Protein AF-A0A526PNE7-F1 (afdb_monomer_lite)

pLDDT: mean 85.72, std 12.92, range [47.5, 97.75]

Foldseek 3Di:
DVVVPDDPVVQQVQQPDDPDDDDAPGHDSVLVVCCVPQPPHWLVNDPDFDWAWAAQPVPRDIDIDGTDRPSLSVCRNPQDPPRHDHGDDPNTD

Secondary structure (DSSP, 8-state):
-TGGG--HHHHHHHTT--TTSSS--TTHHHHHHHHHHHTT-BGGG-SS---EEEE-TTT--EEEE-SSBHHHHHHHHH--TTTS----BTTB-

Radius of gyration: 14.06 Å; chains: 1; bounding box: 33×42×28 Å

Sequence (93 aa):
EFARSLTKRRIFGLLDLNLRGSGLFGGMKLDARLREHLAGIRFEDLSKPFVAVTSEIRTGHEIWLSKGSLITAMRASYALPGVFEPVNYNGRI

Structure (mmCIF, N/CA/C/O backbone):
data_AF-A0A526PNE7-F1
#
_entry.id   AF-A0A526PNE7-F1
#
loop_
_atom_site.group_PDB
_atom_site.id
_atom_site.type_symbol
_atom_site.label_atom_id
_atom_site.label_alt_id
_atom_site.label_comp_id
_atom_site.label_asym_id
_atom_site.label_entity_id
_atom_site.label_seq_id
_atom_site.pdbx_PDB_ins_code
_atom_site.Cartn_x
_atom_site.Cartn_y
_atom_site.Cartn_z
_atom_site.occupancy
_atom_site.B_iso_or_equiv
_atom_site.auth_seq_id
_atom_site.auth_comp_id
_atom_site.auth_asym_id
_atom_site.auth_atom_id
_atom_site.pdbx_PDB_model_num
ATOM 1 N N . GLU A 1 1 ? 14.023 -5.369 -9.703 1.00 74.94 1 GLU A N 1
ATOM 2 C CA . GLU A 1 1 ? 14.576 -4.134 -10.311 1.00 74.94 1 GLU A CA 1
ATOM 3 C C . GLU A 1 1 ? 13.800 -2.844 -10.026 1.00 74.94 1 GLU A C 1
ATOM 5 O O . GLU A 1 1 ? 14.425 -1.920 -9.524 1.00 74.94 1 GLU A O 1
ATOM 10 N N . PHE A 1 2 ? 12.475 -2.748 -10.242 1.00 84.25 2 PHE A N 1
ATOM 11 C CA . PHE A 1 2 ? 11.717 -1.493 -10.018 1.00 84.25 2 PHE A CA 1
ATOM 12 C C . PHE A 1 2 ? 11.999 -0.818 -8.663 1.00 84.25 2 PHE A C 1
ATOM 14 O O . PHE A 1 2 ? 12.544 0.286 -8.645 1.00 84.25 2 PHE A O 1
ATOM 21 N N . ALA A 1 3 ? 11.711 -1.506 -7.550 1.00 85.69 3 ALA A N 1
ATOM 22 C CA . ALA A 1 3 ? 11.870 -0.965 -6.197 1.00 85.69 3 ALA A CA 1
ATOM 23 C C . ALA A 1 3 ? 13.316 -0.542 -5.878 1.00 85.69 3 ALA A C 1
ATOM 25 O O . ALA A 1 3 ? 13.544 0.482 -5.245 1.00 85.69 3 ALA A O 1
ATOM 26 N N . ARG A 1 4 ? 14.302 -1.293 -6.385 1.00 89.38 4 ARG A N 1
ATOM 27 C CA . ARG A 1 4 ? 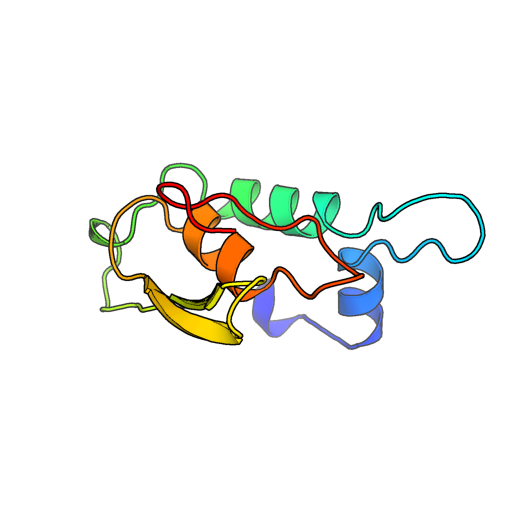15.739 -1.027 -6.187 1.00 89.38 4 ARG A CA 1
ATOM 28 C C . ARG A 1 4 ? 16.235 0.188 -6.974 1.00 89.38 4 ARG A C 1
ATOM 30 O O . ARG A 1 4 ? 17.291 0.723 -6.669 1.00 89.38 4 ARG A O 1
ATOM 37 N N . SER A 1 5 ? 15.484 0.616 -7.987 1.00 88.38 5 SER A N 1
ATOM 38 C CA . SER A 1 5 ? 15.8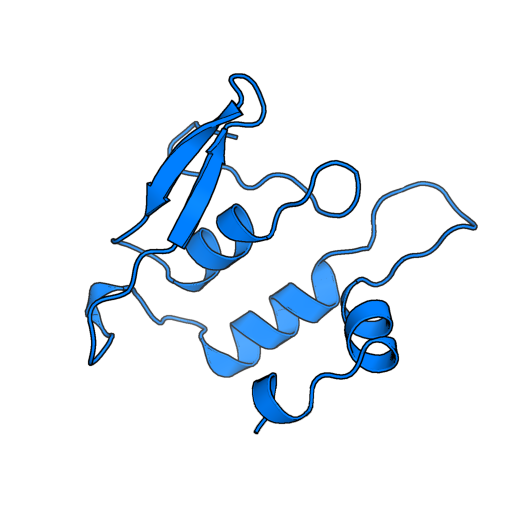40 1.722 -8.881 1.00 88.38 5 SER A CA 1
ATOM 39 C C . SER A 1 5 ? 15.185 3.060 -8.504 1.00 88.38 5 SER A C 1
ATOM 41 O O . SER A 1 5 ? 15.294 4.037 -9.255 1.00 88.38 5 SER A O 1
ATOM 43 N N . LEU A 1 6 ? 14.453 3.101 -7.384 1.00 88.88 6 LEU A N 1
ATOM 44 C CA . LEU A 1 6 ? 13.726 4.281 -6.928 1.00 88.88 6 LEU A CA 1
ATOM 45 C C . LEU A 1 6 ? 14.695 5.336 -6.379 1.00 88.88 6 LEU A C 1
ATOM 47 O O . LEU A 1 6 ? 15.534 5.071 -5.525 1.00 88.88 6 LEU A O 1
ATOM 51 N N . THR A 1 7 ? 14.551 6.564 -6.871 1.00 92.38 7 THR A N 1
ATOM 52 C CA . THR A 1 7 ? 15.238 7.762 -6.369 1.00 92.38 7 THR A CA 1
ATOM 53 C C . THR A 1 7 ? 14.191 8.809 -6.018 1.00 92.38 7 THR A C 1
ATOM 55 O O . THR A 1 7 ? 13.090 8.756 -6.563 1.00 92.38 7 THR A O 1
ATOM 58 N N . LYS A 1 8 ? 14.519 9.809 -5.183 1.00 87.88 8 LYS A N 1
ATOM 59 C CA . LYS A 1 8 ? 13.581 10.906 -4.855 1.00 87.88 8 LYS A CA 1
ATOM 60 C C . LYS A 1 8 ? 12.945 11.503 -6.118 1.00 87.88 8 LYS A C 1
ATOM 62 O O . LYS A 1 8 ? 11.729 11.587 -6.212 1.00 87.88 8 LYS A O 1
ATOM 67 N N . ARG A 1 9 ? 13.762 11.802 -7.140 1.00 87.75 9 ARG A N 1
ATOM 68 C CA . ARG A 1 9 ? 13.300 12.315 -8.443 1.00 87.75 9 ARG A CA 1
ATOM 69 C C . ARG A 1 9 ? 12.313 11.372 -9.142 1.00 87.75 9 ARG A C 1
ATOM 71 O O . ARG A 1 9 ? 11.321 11.834 -9.690 1.00 87.75 9 ARG A O 1
ATOM 78 N N . ARG A 1 10 ? 12.582 10.062 -9.141 1.00 86.94 10 ARG A N 1
ATOM 79 C CA . ARG A 1 10 ? 11.695 9.059 -9.756 1.00 86.94 10 ARG A CA 1
ATOM 80 C C . ARG A 1 10 ? 10.396 8.885 -8.970 1.00 86.94 10 ARG A C 1
ATOM 82 O O . ARG A 1 10 ? 9.354 8.748 -9.593 1.00 86.94 10 ARG A O 1
ATOM 89 N N . ILE A 1 11 ? 10.452 8.954 -7.639 1.00 84.94 11 ILE A N 1
ATOM 90 C CA . ILE A 1 11 ? 9.267 8.933 -6.771 1.00 84.94 11 ILE A CA 1
ATOM 91 C C . ILE A 1 11 ? 8.362 10.127 -7.077 1.00 84.94 11 ILE A C 1
ATOM 93 O O . ILE A 1 11 ? 7.185 9.918 -7.332 1.00 84.94 11 ILE A O 1
ATOM 97 N N . PHE A 1 12 ? 8.896 11.350 -7.167 1.00 82.75 12 PHE A N 1
ATOM 98 C CA . PHE A 1 12 ? 8.091 12.521 -7.545 1.00 82.75 12 PHE A CA 1
ATOM 99 C C . PHE A 1 12 ? 7.387 12.354 -8.899 1.00 82.75 12 PHE A C 1
ATOM 101 O O . PHE A 1 12 ? 6.251 12.788 -9.051 1.00 82.75 12 PHE A O 1
ATOM 108 N N . GLY A 1 13 ? 8.028 11.683 -9.861 1.00 81.88 13 GLY A N 1
ATOM 109 C CA . GLY A 1 13 ? 7.410 11.360 -11.149 1.00 81.88 13 GLY A CA 1
ATOM 110 C C . GLY A 1 13 ? 6.325 10.276 -11.088 1.00 81.88 13 GLY A C 1
ATOM 111 O O . GLY A 1 13 ? 5.496 10.224 -11.989 1.00 81.88 13 GLY A O 1
ATOM 112 N N . LEU A 1 14 ? 6.321 9.416 -10.062 1.00 81.44 14 LEU A N 1
ATOM 113 C CA . LEU A 1 14 ? 5.260 8.427 -9.819 1.00 81.44 14 LEU A CA 1
ATOM 114 C C . LEU A 1 14 ? 4.055 9.032 -9.090 1.00 81.44 14 LEU A C 1
ATOM 116 O O . LEU A 1 14 ? 2.951 8.518 -9.234 1.00 81.44 14 LEU A O 1
ATOM 120 N N . LEU A 1 15 ? 4.292 10.094 -8.315 1.00 77.06 15 LEU A N 1
ATOM 121 C CA . LEU A 1 15 ? 3.279 10.829 -7.560 1.00 77.06 15 LEU A CA 1
ATOM 122 C C . LEU A 1 15 ? 2.523 11.868 -8.395 1.00 77.06 15 LEU A C 1
ATOM 124 O O . LEU A 1 15 ? 1.664 12.530 -7.836 1.00 77.06 15 LEU A O 1
ATOM 128 N N . ASP A 1 16 ? 2.881 12.086 -9.667 1.00 68.56 16 ASP A N 1
ATOM 129 C CA . ASP A 1 16 ? 2.188 12.992 -10.604 1.00 68.56 16 ASP A CA 1
ATOM 130 C C . ASP A 1 16 ? 1.683 14.317 -9.992 1.00 68.56 16 ASP A C 1
ATOM 132 O O . ASP A 1 16 ? 0.564 14.772 -10.241 1.00 68.56 16 ASP A O 1
ATOM 136 N N . LEU A 1 17 ? 2.519 14.952 -9.162 1.00 61.62 17 LEU A N 1
ATOM 137 C CA . LEU A 1 17 ? 2.150 16.144 -8.398 1.00 61.62 17 LEU A CA 1
ATOM 138 C C . LEU A 1 17 ? 2.087 17.378 -9.312 1.00 61.62 17 LEU A C 1
ATOM 140 O O . LEU A 1 17 ? 3.077 18.087 -9.497 1.00 61.62 17 LEU A O 1
ATOM 144 N N . ASN A 1 18 ? 0.913 17.661 -9.876 1.00 57.59 18 ASN A N 1
ATOM 145 C CA . ASN A 1 18 ? 0.660 18.889 -10.628 1.00 57.59 18 ASN A CA 1
ATOM 146 C C . ASN A 1 18 ? 0.204 20.017 -9.687 1.00 57.59 18 ASN A C 1
ATOM 148 O O . ASN A 1 18 ? -0.945 20.067 -9.266 1.00 57.59 18 ASN A O 1
ATOM 152 N N . LEU A 1 19 ? 1.101 20.964 -9.392 1.00 54.47 19 LEU A N 1
ATOM 153 C CA . LEU A 1 19 ? 0.849 22.112 -8.498 1.00 54.47 19 LEU A CA 1
ATOM 154 C C . LEU A 1 19 ? 0.129 23.306 -9.168 1.00 54.47 19 LEU A C 1
ATOM 156 O O . LEU A 1 19 ? -0.017 24.354 -8.546 1.00 54.47 19 LEU A O 1
ATOM 160 N N . ARG A 1 20 ? -0.273 23.203 -10.446 1.00 54.47 20 ARG A N 1
ATOM 161 C CA . ARG A 1 20 ? -0.727 24.349 -11.270 1.00 54.47 20 ARG A CA 1
ATOM 162 C C . ARG A 1 20 ? -2.174 24.281 -11.791 1.00 54.47 20 ARG A C 1
ATOM 164 O O . ARG A 1 20 ? -2.569 25.158 -12.549 1.00 54.47 20 ARG A O 1
ATOM 171 N N . GLY A 1 21 ? -2.980 23.300 -11.391 1.00 47.50 21 GLY A N 1
ATOM 172 C CA . GLY A 1 21 ? -4.380 23.174 -11.819 1.00 47.50 21 GLY A CA 1
ATOM 173 C C . GLY A 1 21 ? -5.172 22.266 -10.884 1.00 47.50 21 GLY A C 1
ATOM 174 O O . GLY A 1 21 ? -4.583 21.432 -10.203 1.00 47.50 21 GLY A O 1
ATOM 175 N N . SER A 1 22 ? -6.488 22.468 -10.800 1.00 49.00 22 SER A N 1
ATOM 176 C CA . SER A 1 22 ? -7.365 21.825 -9.817 1.00 49.00 22 SER A CA 1
ATOM 177 C C . SER A 1 22 ? -7.286 20.291 -9.847 1.00 49.00 22 SER A C 1
ATOM 179 O O . SER A 1 22 ? -7.710 19.672 -10.820 1.00 49.00 22 SER A O 1
ATOM 181 N N . GLY A 1 23 ? -6.840 19.696 -8.741 1.00 51.25 23 GLY A N 1
ATOM 182 C CA . GLY A 1 23 ? -7.162 18.314 -8.375 1.00 51.25 23 GLY A CA 1
ATOM 183 C C . GLY A 1 23 ? -6.055 17.283 -8.611 1.00 51.25 23 GLY A C 1
ATOM 184 O O . GLY A 1 23 ? -5.767 16.912 -9.736 1.00 51.25 23 GLY A O 1
ATOM 185 N N . LEU A 1 24 ? -5.461 16.808 -7.512 1.00 54.81 24 LEU A N 1
ATOM 186 C CA . LEU A 1 24 ? -5.157 15.400 -7.196 1.00 54.81 24 LEU A CA 1
ATOM 187 C C . LEU A 1 24 ? -5.031 14.378 -8.367 1.00 54.81 24 LEU A C 1
ATOM 189 O O . LEU A 1 24 ? -5.730 13.375 -8.404 1.00 54.81 24 LEU A O 1
ATOM 193 N N . PHE A 1 25 ? -4.082 14.535 -9.294 1.00 55.22 25 PHE A N 1
ATOM 194 C CA . PHE A 1 25 ? -3.769 13.477 -10.283 1.00 55.22 25 PHE A CA 1
ATOM 195 C C . PHE A 1 25 ? -2.729 12.451 -9.787 1.00 55.22 25 PHE A C 1
ATOM 197 O O . PHE A 1 25 ? -2.188 11.677 -10.574 1.00 55.22 25 PHE A O 1
ATOM 204 N N . GLY A 1 26 ? -2.437 12.416 -8.483 1.00 58.56 26 GLY A N 1
ATOM 205 C CA . GLY A 1 26 ? -1.173 11.874 -7.981 1.00 58.56 26 GLY A CA 1
ATOM 206 C C . GLY A 1 26 ? -1.023 10.352 -7.907 1.00 58.56 26 GLY A C 1
ATOM 207 O O . GLY A 1 26 ? 0.020 9.859 -7.488 1.00 58.56 26 GLY A O 1
ATOM 208 N N . GLY A 1 27 ? -2.046 9.585 -8.299 1.00 62.28 27 GLY A N 1
ATOM 209 C CA . GLY A 1 27 ? -2.101 8.135 -8.070 1.00 62.28 27 GLY A CA 1
ATOM 210 C C . GLY A 1 27 ? -1.998 7.223 -9.280 1.00 62.28 27 GLY A C 1
ATOM 211 O O . GLY A 1 27 ? -1.709 6.036 -9.108 1.00 62.28 27 GLY A O 1
ATOM 212 N N . MET A 1 28 ? -2.254 7.732 -10.485 1.00 73.19 28 MET A N 1
ATOM 213 C CA . MET A 1 28 ? -2.542 6.864 -11.631 1.00 73.19 28 MET A CA 1
ATOM 214 C C . MET A 1 28 ? -1.304 6.117 -12.133 1.00 73.19 28 MET A C 1
ATOM 216 O O . MET A 1 28 ? -1.404 4.936 -12.457 1.00 73.19 28 MET A O 1
ATOM 220 N N . LYS A 1 29 ? -0.120 6.748 -12.150 1.00 82.81 29 LYS A N 1
ATOM 221 C CA . LYS A 1 29 ? 1.115 6.071 -12.586 1.00 82.81 29 LYS A CA 1
ATOM 222 C C . LYS A 1 29 ? 1.580 4.992 -11.623 1.00 82.81 29 LYS A C 1
ATOM 224 O O . LYS A 1 29 ? 2.012 3.931 -12.072 1.00 82.81 29 LYS A O 1
ATOM 229 N N . LEU A 1 30 ? 1.501 5.241 -10.315 1.00 85.00 30 LEU A N 1
ATOM 230 C CA . LEU A 1 30 ? 1.858 4.224 -9.329 1.00 85.00 30 LEU A CA 1
ATOM 231 C C . LEU A 1 30 ? 0.871 3.049 -9.371 1.00 85.00 30 LEU A C 1
ATOM 233 O O . LEU A 1 30 ? 1.316 1.905 -9.385 1.00 85.00 30 LEU A O 1
ATOM 237 N N . ASP A 1 31 ? -0.436 3.314 -9.477 1.00 86.88 31 ASP A N 1
ATOM 238 C CA . ASP A 1 31 ? -1.449 2.260 -9.635 1.00 86.88 31 ASP A CA 1
ATOM 239 C C . ASP A 1 31 ? -1.225 1.443 -10.914 1.00 86.88 31 ASP A C 1
ATOM 241 O O . ASP A 1 31 ? -1.178 0.214 -10.866 1.00 86.88 31 ASP A O 1
ATOM 245 N N . ALA A 1 32 ? -0.995 2.107 -12.050 1.00 88.88 32 ALA A N 1
ATOM 246 C CA . ALA A 1 32 ? -0.690 1.436 -13.312 1.00 88.88 32 ALA A CA 1
ATOM 247 C C . ALA A 1 32 ? 0.541 0.529 -13.185 1.00 88.88 32 ALA A C 1
ATOM 249 O O . ALA A 1 32 ? 0.524 -0.616 -13.639 1.00 88.88 32 ALA A O 1
ATOM 250 N N . ARG A 1 33 ? 1.586 1.004 -12.499 1.00 88.44 33 ARG A N 1
ATOM 251 C CA . ARG A 1 33 ? 2.802 0.226 -12.265 1.00 88.44 33 ARG A CA 1
ATOM 252 C C . ARG A 1 33 ? 2.565 -0.963 -11.337 1.00 88.44 33 ARG A C 1
ATOM 254 O O . ARG A 1 33 ? 3.157 -2.015 -11.548 1.00 88.44 33 ARG A O 1
ATOM 261 N N . LEU A 1 34 ? 1.705 -0.830 -10.329 1.00 91.19 34 LEU A N 1
ATOM 262 C CA . LEU A 1 34 ? 1.310 -1.961 -9.489 1.00 91.19 34 LEU A CA 1
ATOM 263 C C . LEU A 1 34 ? 0.507 -2.987 -10.289 1.00 91.19 34 LEU A C 1
ATOM 265 O O . LEU A 1 34 ? 0.788 -4.175 -10.188 1.00 91.19 34 LEU A O 1
ATOM 269 N N . ARG A 1 35 ? -0.436 -2.549 -11.128 1.00 92.50 35 ARG A N 1
ATOM 270 C CA . ARG A 1 35 ? -1.232 -3.435 -11.993 1.00 92.50 35 ARG A CA 1
ATOM 271 C C . ARG A 1 35 ? -0.382 -4.193 -12.998 1.00 92.50 35 ARG A C 1
ATOM 273 O O . ARG A 1 35 ? -0.590 -5.385 -13.168 1.00 92.50 35 ARG A O 1
ATOM 280 N N . GLU A 1 36 ? 0.598 -3.540 -13.608 1.00 93.06 36 GLU A N 1
ATOM 281 C CA . GLU A 1 36 ? 1.508 -4.188 -14.555 1.00 93.06 36 GLU A CA 1
ATOM 282 C C . GLU A 1 36 ? 2.266 -5.372 -13.926 1.00 93.06 36 GLU A C 1
ATOM 284 O O . GLU A 1 36 ? 2.511 -6.365 -14.603 1.00 93.06 36 GLU A O 1
ATOM 289 N N . HIS A 1 37 ? 2.614 -5.294 -12.635 1.00 90.56 37 HIS A N 1
ATOM 290 C CA . HIS A 1 37 ? 3.426 -6.323 -11.964 1.00 90.56 37 HIS A CA 1
ATOM 291 C C . HIS A 1 37 ? 2.622 -7.283 -11.086 1.00 90.56 37 HIS A C 1
ATOM 293 O O . HIS A 1 37 ? 3.080 -8.393 -10.837 1.00 90.56 37 HIS A O 1
ATOM 299 N N . LEU A 1 38 ? 1.466 -6.857 -10.572 1.00 93.75 38 LEU A N 1
ATOM 300 C CA . LEU A 1 38 ? 0.761 -7.535 -9.478 1.00 93.75 38 LEU A CA 1
ATOM 301 C C . LEU A 1 38 ? -0.727 -7.779 -9.770 1.00 93.75 38 LEU A C 1
ATOM 303 O O . LEU A 1 38 ? -1.468 -8.171 -8.865 1.00 93.75 38 LEU A O 1
ATOM 307 N N . ALA A 1 39 ? -1.209 -7.511 -10.990 1.00 95.19 39 ALA A N 1
ATOM 308 C CA . ALA A 1 39 ? -2.613 -7.742 -11.325 1.00 95.19 39 ALA A CA 1
ATOM 309 C C . ALA A 1 39 ? -2.998 -9.210 -11.102 1.00 95.19 39 ALA A C 1
ATOM 311 O O . ALA A 1 39 ? -2.288 -10.127 -11.500 1.00 95.19 39 ALA A O 1
ATOM 312 N N . GLY A 1 40 ? -4.142 -9.418 -10.448 1.00 95.50 40 GLY A N 1
ATOM 313 C CA . GLY A 1 40 ? -4.656 -10.749 -10.123 1.00 95.50 40 GLY A CA 1
ATOM 314 C C . GLY A 1 40 ? -4.021 -11.405 -8.895 1.00 95.50 40 GLY A C 1
ATOM 315 O O . GLY A 1 40 ? -4.621 -12.335 -8.370 1.00 95.50 40 GLY A O 1
ATOM 316 N N . ILE A 1 41 ? -2.891 -10.898 -8.387 1.00 97.38 41 ILE A N 1
ATOM 317 C CA . ILE A 1 41 ? -2.231 -11.463 -7.204 1.00 97.38 41 ILE A CA 1
ATOM 318 C C . ILE A 1 41 ? -3.022 -11.127 -5.941 1.00 97.38 41 ILE A C 1
ATOM 320 O O . ILE A 1 41 ? -3.417 -9.977 -5.685 1.00 97.38 41 ILE A O 1
ATOM 324 N N . ARG A 1 42 ? -3.212 -12.149 -5.119 1.00 97.69 42 ARG A N 1
ATOM 325 C CA . ARG A 1 42 ? -3.818 -12.068 -3.801 1.00 97.69 42 ARG A CA 1
ATOM 326 C C . ARG A 1 42 ? -2.782 -12.336 -2.717 1.00 97.69 42 ARG A C 1
ATOM 328 O O . ARG A 1 42 ? -1.716 -12.885 -2.978 1.00 97.69 42 ARG A O 1
ATOM 335 N N . PHE A 1 43 ? -3.096 -11.962 -1.480 1.00 97.75 43 PHE A N 1
ATOM 336 C CA . PHE A 1 43 ? -2.233 -12.272 -0.331 1.00 97.75 43 PHE A CA 1
ATOM 337 C C . PHE A 1 43 ? -1.960 -13.773 -0.198 1.00 97.75 43 PHE A C 1
ATOM 339 O O . PHE A 1 43 ? -0.859 -14.162 0.177 1.00 97.75 43 PHE A O 1
ATOM 346 N N . GLU A 1 44 ? -2.954 -14.599 -0.530 1.00 97.25 44 GLU A N 1
ATOM 347 C CA . GLU A 1 44 ? -2.876 -16.055 -0.416 1.00 97.25 44 GLU A CA 1
ATOM 348 C C . GLU A 1 44 ? -1.917 -16.687 -1.442 1.00 97.25 44 GLU A C 1
ATOM 350 O O . GLU A 1 44 ? -1.438 -17.796 -1.225 1.00 97.25 44 GLU A O 1
ATOM 355 N N . ASP A 1 45 ? -1.593 -15.964 -2.518 1.00 97.44 45 ASP A N 1
ATOM 356 C CA . ASP A 1 45 ? -0.679 -16.422 -3.570 1.00 97.44 45 ASP A CA 1
ATOM 357 C C . ASP A 1 45 ? 0.798 -16.148 -3.227 1.00 97.44 45 ASP A C 1
ATOM 359 O O . ASP A 1 45 ? 1.708 -16.566 -3.948 1.00 97.44 45 ASP A O 1
ATOM 363 N N . LEU A 1 46 ? 1.069 -15.401 -2.150 1.00 97.00 46 LEU A N 1
ATOM 364 C CA . LEU A 1 46 ? 2.420 -14.989 -1.787 1.00 97.00 46 LEU A CA 1
ATOM 365 C C . LEU A 1 46 ? 3.194 -16.125 -1.113 1.00 97.00 46 LEU A C 1
ATOM 367 O O . LEU A 1 46 ? 2.741 -16.745 -0.157 1.00 97.00 46 LEU A O 1
ATOM 371 N N . SER A 1 47 ? 4.443 -16.323 -1.541 1.00 96.81 47 SER A N 1
ATOM 372 C CA . SER A 1 47 ? 5.349 -17.324 -0.955 1.00 96.81 47 SER A CA 1
ATOM 373 C C . SER A 1 47 ? 5.788 -17.009 0.479 1.00 96.81 47 SER A C 1
ATOM 375 O O . SER A 1 47 ? 6.355 -17.865 1.157 1.00 96.81 47 SER A O 1
ATOM 377 N N . LYS A 1 48 ? 5.566 -15.774 0.941 1.00 96.81 48 LYS A N 1
ATOM 378 C CA . LYS A 1 48 ? 5.867 -15.317 2.298 1.00 96.81 48 LYS A CA 1
ATOM 379 C C . LYS A 1 48 ? 4.684 -14.520 2.848 1.00 96.81 48 LYS A C 1
ATOM 381 O O . LYS A 1 48 ? 4.092 -13.754 2.086 1.00 96.81 48 LYS A O 1
ATOM 386 N N . PRO A 1 49 ? 4.390 -14.625 4.157 1.00 96.50 49 PRO A N 1
ATOM 387 C CA . PRO A 1 49 ? 3.386 -13.785 4.794 1.00 96.50 49 PRO A CA 1
ATOM 388 C C . PRO A 1 49 ? 3.675 -12.299 4.569 1.00 96.50 49 PRO A C 1
ATOM 390 O O . PRO A 1 49 ? 4.803 -11.838 4.753 1.00 96.50 49 PRO A O 1
ATOM 393 N N . PHE A 1 50 ? 2.642 -11.554 4.187 1.00 97.44 50 PHE A N 1
ATOM 394 C CA . PHE A 1 50 ? 2.694 -10.114 3.976 1.00 97.44 50 PHE A CA 1
ATOM 395 C C . PHE A 1 50 ? 1.471 -9.463 4.619 1.00 97.44 50 PHE A C 1
ATOM 397 O O . PHE A 1 50 ? 0.369 -10.008 4.567 1.00 97.44 50 PHE A O 1
ATOM 404 N N . VAL A 1 51 ? 1.670 -8.293 5.221 1.00 97.69 51 VAL A N 1
ATOM 405 C CA . VAL A 1 51 ? 0.605 -7.474 5.803 1.00 97.69 51 VAL A CA 1
ATOM 406 C C . VAL A 1 51 ? 0.804 -6.043 5.324 1.00 97.69 51 VAL A C 1
ATOM 408 O O . VAL A 1 51 ? 1.907 -5.506 5.421 1.00 97.69 51 VAL A O 1
ATOM 411 N N . ALA A 1 52 ? -0.260 -5.427 4.818 1.00 97.25 52 ALA A N 1
ATOM 412 C CA . ALA A 1 52 ? -0.287 -4.006 4.508 1.00 97.25 52 ALA A CA 1
ATOM 413 C C . ALA A 1 52 ? -0.992 -3.257 5.643 1.00 97.25 52 ALA A C 1
ATOM 415 O O . ALA A 1 52 ? -2.132 -3.575 5.983 1.00 97.25 52 ALA A O 1
ATOM 416 N N . VAL A 1 53 ? -0.317 -2.266 6.221 1.00 96.75 53 VAL A N 1
ATOM 417 C CA . VAL A 1 53 ? -0.893 -1.391 7.249 1.00 96.75 53 VAL A CA 1
ATOM 418 C C . VAL A 1 53 ? -1.443 -0.140 6.572 1.00 96.75 53 VAL A C 1
ATOM 420 O O . VAL A 1 53 ? -0.754 0.489 5.769 1.00 96.75 53 VAL A O 1
ATOM 423 N N . THR A 1 54 ? -2.688 0.205 6.872 1.00 95.50 54 THR A N 1
ATOM 424 C CA . THR A 1 54 ? -3.363 1.425 6.409 1.00 95.50 54 THR A CA 1
ATOM 425 C C . THR A 1 54 ? -4.034 2.129 7.590 1.00 95.50 54 THR A C 1
ATOM 427 O O . THR A 1 54 ? -4.007 1.615 8.708 1.00 95.50 54 THR A O 1
ATOM 430 N N . SER A 1 55 ? -4.623 3.297 7.357 1.00 93.69 55 SER A N 1
ATOM 431 C CA . SER A 1 55 ? -5.334 4.085 8.361 1.00 93.69 55 SER A CA 1
ATOM 432 C C . SER A 1 55 ? -6.717 4.465 7.847 1.00 93.69 55 SER A C 1
ATOM 434 O O . SER A 1 55 ? -6.848 4.925 6.717 1.00 93.69 55 SER A O 1
ATOM 436 N N . GLU A 1 56 ? -7.740 4.310 8.685 1.00 92.69 56 GLU A N 1
ATOM 437 C CA . GLU A 1 56 ? -9.083 4.824 8.397 1.00 92.69 56 GLU A CA 1
ATOM 438 C C . GLU A 1 56 ? -9.069 6.356 8.451 1.00 92.69 56 GLU A C 1
ATOM 440 O O . GLU A 1 56 ? -8.726 6.939 9.480 1.00 92.69 56 GLU A O 1
ATOM 445 N N . ILE A 1 57 ? -9.476 7.029 7.373 1.00 88.69 57 ILE A N 1
ATOM 446 C CA . ILE A 1 57 ? -9.341 8.487 7.239 1.00 88.69 57 ILE A CA 1
ATOM 447 C C . ILE A 1 57 ? -10.140 9.252 8.300 1.00 88.69 57 ILE A C 1
ATOM 449 O O . ILE A 1 57 ? -9.773 10.358 8.691 1.00 88.69 57 ILE A O 1
ATOM 453 N N . ARG A 1 58 ? -11.252 8.673 8.767 1.00 87.19 58 ARG A N 1
ATOM 454 C CA . ARG A 1 58 ? -12.177 9.323 9.708 1.00 87.19 58 ARG A CA 1
ATOM 455 C C . ARG A 1 58 ? -11.709 9.256 11.156 1.00 87.19 58 ARG A C 1
ATOM 457 O O . ARG A 1 58 ? -12.023 10.157 11.925 1.00 87.19 58 ARG A O 1
ATOM 464 N N . THR A 1 59 ? -11.045 8.169 11.535 1.00 90.94 59 THR A N 1
ATOM 465 C CA . THR A 1 59 ? -10.707 7.865 12.936 1.00 90.94 59 THR A CA 1
ATOM 466 C C . THR A 1 59 ? -9.204 7.870 13.186 1.00 90.94 59 THR A C 1
ATOM 468 O O . THR A 1 59 ? -8.778 8.007 14.328 1.00 90.94 59 THR A O 1
ATOM 471 N N . GLY A 1 60 ? -8.394 7.717 12.136 1.00 89.19 60 GLY A N 1
ATOM 472 C CA . GLY A 1 60 ? -6.953 7.510 12.229 1.00 89.19 60 GLY A CA 1
ATOM 473 C C . GLY A 1 60 ? -6.559 6.108 12.699 1.00 89.19 60 GLY A C 1
ATOM 474 O O . GLY A 1 60 ? -5.368 5.842 12.845 1.00 89.19 60 GLY A O 1
ATOM 475 N N . HIS A 1 61 ? -7.518 5.205 12.938 1.00 93.50 61 HIS A N 1
ATOM 476 C CA . HIS A 1 61 ? -7.218 3.854 13.400 1.00 93.50 61 HIS A CA 1
ATOM 477 C C . HIS A 1 61 ? -6.463 3.059 12.343 1.00 93.50 61 HIS A C 1
ATOM 479 O O . HIS A 1 61 ? -6.829 3.058 11.165 1.00 93.50 61 HIS A O 1
ATOM 485 N N . GLU A 1 62 ? -5.435 2.341 12.786 1.00 94.19 62 GLU A N 1
ATOM 486 C CA . GLU A 1 62 ? -4.720 1.416 11.925 1.00 94.19 62 GLU A CA 1
ATOM 487 C C . GLU A 1 62 ? -5.594 0.215 11.544 1.00 94.19 62 GLU A C 1
ATOM 489 O O . GLU A 1 62 ? -6.352 -0.330 12.347 1.00 94.19 62 GLU A O 1
ATOM 494 N N . ILE A 1 63 ? -5.471 -0.212 10.292 1.00 94.56 63 ILE A N 1
ATOM 495 C CA . ILE A 1 63 ? -6.121 -1.405 9.763 1.00 94.56 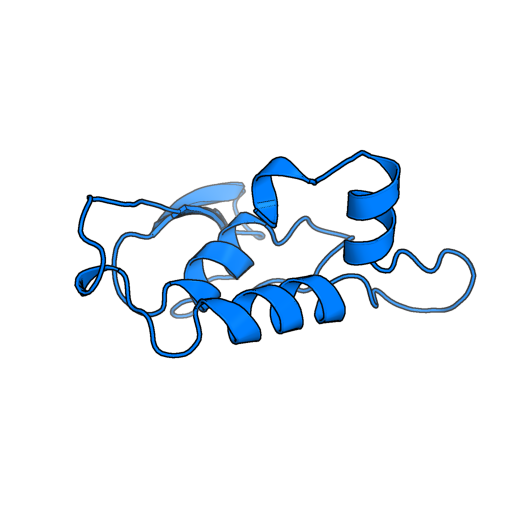63 ILE A CA 1
ATOM 496 C C . ILE A 1 63 ? -5.040 -2.273 9.134 1.00 94.56 63 ILE A C 1
ATOM 498 O O . ILE A 1 63 ? -4.257 -1.823 8.297 1.00 94.56 63 ILE A O 1
ATOM 502 N N . TRP A 1 64 ? -5.002 -3.535 9.547 1.00 96.75 64 TRP A N 1
ATOM 503 C CA . TRP A 1 64 ? -4.009 -4.500 9.101 1.00 96.75 64 TRP A CA 1
ATOM 504 C C . TRP A 1 64 ? -4.651 -5.424 8.069 1.00 96.75 64 TRP A C 1
ATOM 506 O O . TRP A 1 64 ? -5.584 -6.172 8.367 1.00 96.75 64 TRP A O 1
ATOM 516 N N . LEU A 1 65 ? -4.174 -5.345 6.831 1.00 96.81 65 LEU A N 1
ATOM 517 C CA . LEU A 1 65 ? -4.708 -6.083 5.693 1.00 96.81 65 LEU A CA 1
ATOM 518 C C . LEU A 1 65 ? -3.785 -7.252 5.357 1.00 96.81 65 LEU A C 1
ATOM 520 O O . LEU A 1 65 ? -2.618 -7.048 5.034 1.00 96.81 65 LEU A O 1
ATOM 524 N N . SER A 1 66 ? -4.316 -8.471 5.415 1.00 96.81 66 SER A N 1
ATOM 525 C CA . SER A 1 66 ? -3.556 -9.714 5.202 1.00 96.81 66 SER A CA 1
ATOM 526 C C . SER A 1 66 ? -4.264 -10.728 4.296 1.00 96.81 66 SER A C 1
ATOM 528 O O . SER A 1 66 ? -3.840 -11.876 4.204 1.00 96.81 66 SER A O 1
ATOM 530 N N . LYS A 1 67 ? -5.363 -10.328 3.644 1.00 95.75 67 LYS A N 1
ATOM 531 C CA . LYS A 1 67 ? -6.187 -11.190 2.785 1.00 95.75 67 LYS A CA 1
ATOM 532 C C . LYS A 1 67 ? -6.778 -10.417 1.612 1.00 95.75 67 LYS A C 1
ATOM 534 O O . LYS A 1 67 ? -6.985 -9.207 1.709 1.00 95.75 67 LYS A O 1
ATOM 539 N N . GLY A 1 68 ? -7.119 -11.117 0.532 1.00 95.50 68 GLY A N 1
ATOM 540 C CA . GLY A 1 68 ? -7.772 -10.513 -0.636 1.00 95.50 68 GLY A CA 1
ATOM 541 C C . GLY A 1 68 ? -6.803 -9.947 -1.677 1.00 95.50 68 GLY A C 1
ATOM 542 O O . GLY A 1 68 ? -5.717 -10.480 -1.874 1.00 95.50 68 GLY A O 1
ATOM 543 N N . SER A 1 69 ? -7.209 -8.895 -2.396 1.00 96.00 69 SER A N 1
ATOM 544 C CA . SER A 1 69 ? -6.391 -8.307 -3.469 1.00 96.00 69 SER A CA 1
ATOM 545 C C . SER A 1 69 ? -5.170 -7.576 -2.911 1.00 96.00 69 SER A C 1
ATOM 547 O O . SER A 1 69 ? -5.312 -6.634 -2.125 1.00 96.00 69 SER A O 1
ATOM 549 N N . LEU A 1 70 ? -3.980 -7.964 -3.380 1.00 96.19 70 LEU A N 1
ATOM 550 C CA . LEU A 1 70 ? -2.723 -7.347 -2.964 1.00 96.19 70 LEU A CA 1
ATOM 551 C C . LEU A 1 70 ? -2.653 -5.874 -3.383 1.00 96.19 70 LEU A C 1
ATOM 553 O O . LEU A 1 70 ? -2.314 -5.015 -2.572 1.00 96.19 70 LEU A O 1
ATOM 557 N N . ILE A 1 71 ? -3.039 -5.568 -4.628 1.00 95.12 71 ILE A N 1
ATOM 558 C CA . ILE A 1 71 ? -3.043 -4.192 -5.142 1.00 95.12 71 ILE A CA 1
ATOM 559 C C . ILE A 1 71 ? -3.955 -3.310 -4.295 1.00 95.12 71 ILE A C 1
ATOM 561 O O . ILE A 1 71 ? -3.519 -2.250 -3.860 1.00 95.12 71 ILE A O 1
ATOM 565 N N . THR A 1 72 ? -5.192 -3.732 -4.017 1.00 94.69 72 THR A N 1
ATOM 566 C CA . THR A 1 72 ? -6.127 -2.924 -3.216 1.00 94.69 72 THR A CA 1
ATOM 567 C C . THR A 1 72 ? -5.546 -2.581 -1.847 1.00 94.69 72 THR A C 1
ATOM 569 O O . THR A 1 72 ? -5.617 -1.428 -1.426 1.00 94.69 72 THR A O 1
ATOM 572 N N . ALA A 1 73 ? -4.921 -3.548 -1.175 1.00 95.50 73 ALA A N 1
ATOM 573 C CA . ALA A 1 73 ? -4.328 -3.318 0.135 1.00 95.50 73 ALA A CA 1
ATOM 574 C C . ALA A 1 73 ? -3.080 -2.425 0.084 1.00 95.50 73 ALA A C 1
ATOM 576 O O . ALA A 1 73 ? -2.923 -1.545 0.928 1.00 95.50 73 ALA A O 1
ATOM 577 N N . MET A 1 74 ? -2.220 -2.589 -0.928 1.00 94.56 74 MET A N 1
ATOM 578 C CA . MET A 1 74 ? -1.086 -1.685 -1.145 1.00 94.56 74 MET A CA 1
ATOM 579 C C . MET A 1 74 ? -1.563 -0.255 -1.410 1.00 94.56 74 MET A C 1
ATOM 581 O O . MET A 1 74 ? -1.024 0.675 -0.817 1.00 94.56 74 MET A O 1
ATOM 585 N N . ARG A 1 75 ? -2.606 -0.080 -2.234 1.00 92.69 75 ARG A N 1
ATOM 586 C CA . ARG A 1 75 ? -3.225 1.229 -2.488 1.00 92.69 75 ARG A CA 1
ATOM 587 C C . ARG A 1 75 ? -3.755 1.869 -1.220 1.00 92.69 75 ARG A C 1
ATOM 589 O O . ARG A 1 75 ? -3.443 3.026 -0.972 1.00 92.69 75 ARG A O 1
ATOM 596 N N . ALA A 1 76 ? -4.499 1.120 -0.409 1.00 93.69 76 ALA A N 1
ATOM 597 C CA . ALA A 1 76 ? -4.979 1.617 0.875 1.00 93.69 76 ALA A CA 1
ATOM 598 C C . ALA A 1 76 ? -3.811 2.038 1.784 1.00 93.69 76 ALA A C 1
ATOM 600 O O . ALA A 1 76 ? -3.877 3.070 2.442 1.00 93.69 76 ALA A O 1
ATOM 601 N N . SER A 1 77 ? -2.713 1.281 1.792 1.00 94.38 77 SER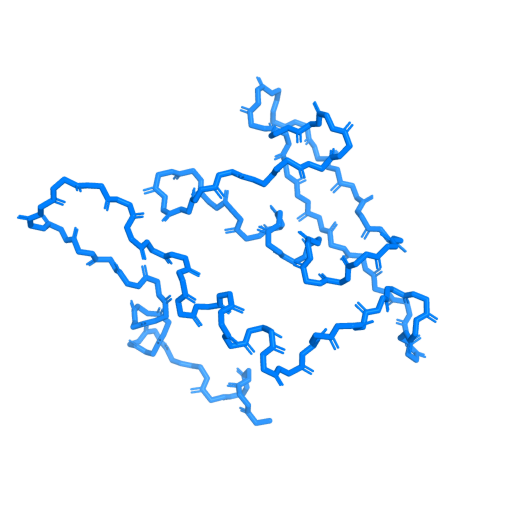 A N 1
ATOM 602 C CA . SER A 1 77 ? -1.530 1.579 2.609 1.00 94.38 77 SER A CA 1
ATOM 603 C C . SER A 1 77 ? -0.802 2.864 2.194 1.00 94.38 77 SER A C 1
ATOM 605 O O . SER A 1 77 ? -0.325 3.593 3.059 1.00 94.38 77 SER A O 1
ATOM 607 N N . TYR A 1 78 ? -0.741 3.186 0.894 1.00 90.69 78 TYR A N 1
ATOM 608 C CA . TYR A 1 78 ? -0.053 4.396 0.422 1.00 90.69 78 TYR A CA 1
ATOM 609 C C . TYR A 1 78 ? -0.962 5.614 0.216 1.00 90.69 78 TYR A C 1
ATOM 611 O O . TYR A 1 78 ? -0.440 6.661 -0.168 1.00 90.69 78 TYR A O 1
ATOM 619 N N . ALA A 1 79 ? -2.279 5.508 0.443 1.00 88.50 79 ALA A N 1
ATOM 620 C CA . ALA A 1 79 ? -3.282 6.542 0.154 1.00 88.50 79 ALA A CA 1
ATOM 621 C C . ALA A 1 79 ? -3.168 7.792 1.057 1.00 88.50 79 ALA A C 1
ATOM 623 O O . ALA A 1 79 ? -4.051 8.109 1.848 1.00 88.50 79 ALA A O 1
ATOM 624 N N . LEU A 1 80 ? -2.054 8.511 0.935 1.00 83.81 80 LEU A N 1
ATOM 625 C CA . LEU A 1 80 ? -1.727 9.710 1.692 1.00 83.81 80 LEU A CA 1
ATOM 626 C C . LEU A 1 80 ? -2.766 10.817 1.421 1.00 83.81 80 LEU A C 1
ATOM 628 O O . LEU A 1 80 ? -2.901 11.246 0.265 1.00 83.81 80 LEU A O 1
ATOM 632 N N . PRO A 1 81 ? -3.464 11.319 2.460 1.00 80.31 81 PRO A N 1
ATOM 633 C CA . PRO A 1 81 ? -4.444 12.388 2.312 1.00 80.3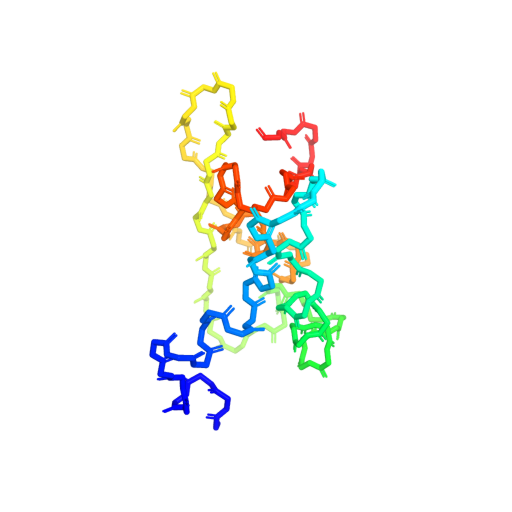1 81 PRO A CA 1
ATOM 634 C C . PRO A 1 81 ? -3.853 13.627 1.637 1.00 80.31 81 PRO A C 1
ATOM 636 O O . PRO A 1 81 ? -2.745 14.059 1.951 1.00 80.31 81 PRO A O 1
ATOM 639 N N . GLY A 1 82 ? -4.596 14.194 0.686 1.00 77.38 82 GLY A N 1
ATOM 640 C CA . GLY A 1 82 ? -4.150 15.346 -0.104 1.00 77.38 82 GLY A CA 1
ATOM 641 C C . GLY A 1 82 ? -3.172 15.013 -1.238 1.00 77.38 82 GLY A C 1
ATOM 642 O O . GLY A 1 82 ? -2.859 15.900 -2.028 1.00 77.38 82 GLY A O 1
ATOM 643 N N . VAL A 1 83 ? -2.723 13.758 -1.362 1.00 77.62 83 VAL A N 1
ATOM 644 C CA . VAL A 1 83 ? -1.855 13.293 -2.461 1.00 77.62 83 VAL A CA 1
ATOM 645 C C . VAL A 1 83 ? -2.549 12.239 -3.320 1.00 77.62 83 VAL A C 1
ATOM 647 O O . VAL A 1 83 ? -2.504 12.321 -4.547 1.00 77.62 83 VAL A O 1
ATOM 650 N N . PHE A 1 84 ? -3.223 11.278 -2.690 1.00 80.44 84 PHE A N 1
ATOM 651 C CA . PHE A 1 84 ? -3.937 10.198 -3.365 1.00 80.44 84 PHE A CA 1
ATOM 652 C C . PHE A 1 84 ? -5.411 10.166 -2.965 1.00 80.44 84 PHE A C 1
ATOM 654 O O . PHE A 1 84 ? -5.783 10.596 -1.872 1.00 80.44 84 PHE A O 1
ATOM 661 N N . GLU A 1 85 ? -6.246 9.616 -3.846 1.00 81.81 85 GLU A N 1
ATOM 662 C CA . GLU A 1 85 ? -7.635 9.310 -3.513 1.00 81.81 85 GLU A CA 1
ATOM 663 C C . GLU A 1 85 ? -7.703 8.214 -2.435 1.00 81.81 85 GLU A C 1
ATOM 665 O O . GLU A 1 85 ? -6.997 7.203 -2.552 1.00 81.81 85 GLU A O 1
ATOM 670 N N . PRO A 1 86 ? -8.561 8.376 -1.411 1.00 87.19 86 PRO A N 1
ATOM 671 C CA . PRO A 1 86 ? -8.819 7.331 -0.431 1.00 87.19 86 PRO A CA 1
ATOM 672 C C . PRO A 1 86 ? -9.337 6.046 -1.083 1.00 87.19 86 PRO A C 1
ATOM 674 O O . PRO A 1 86 ? -10.051 6.074 -2.088 1.00 87.19 86 PRO A O 1
ATOM 677 N N . VAL A 1 87 ? -9.011 4.902 -0.486 1.00 90.06 87 VAL A N 1
ATOM 678 C CA . VAL A 1 87 ? -9.424 3.591 -0.996 1.00 90.06 87 VAL A CA 1
ATOM 679 C C . VAL A 1 87 ? -10.540 3.044 -0.127 1.00 90.06 87 VAL A C 1
ATOM 681 O O . VAL A 1 87 ? -10.344 2.812 1.060 1.00 90.06 87 VAL A O 1
ATOM 684 N N . ASN A 1 88 ? -11.696 2.767 -0.732 1.00 89.44 88 ASN A N 1
ATOM 685 C CA . ASN A 1 88 ? -12.748 2.042 -0.034 1.00 89.44 88 ASN A CA 1
ATOM 686 C C . ASN A 1 88 ? -12.361 0.564 0.104 1.00 89.44 88 ASN A C 1
ATOM 688 O O . ASN A 1 88 ? -12.196 -0.145 -0.893 1.00 89.44 88 ASN A O 1
ATOM 692 N N . TYR A 1 89 ? -12.246 0.103 1.344 1.00 88.12 89 TYR A N 1
ATOM 693 C CA . TYR A 1 89 ? -12.013 -1.289 1.685 1.00 88.12 89 TYR A CA 1
ATOM 694 C C . TYR A 1 89 ? -13.082 -1.770 2.671 1.00 88.12 89 TYR A C 1
ATOM 696 O O . TYR A 1 89 ? -13.081 -1.403 3.845 1.00 88.12 89 TYR A O 1
ATOM 704 N N . ASN A 1 90 ? -14.007 -2.612 2.194 1.00 84.31 90 ASN A N 1
ATOM 705 C CA . ASN A 1 90 ? -15.111 -3.179 2.982 1.00 84.31 90 ASN A CA 1
ATOM 706 C C . ASN A 1 90 ? -15.928 -2.127 3.762 1.00 84.31 90 ASN A C 1
ATOM 708 O O . ASN A 1 90 ? -16.278 -2.342 4.921 1.00 84.31 90 ASN A O 1
ATOM 712 N N . GLY A 1 91 ? -16.220 -0.982 3.135 1.00 83.56 91 GLY A N 1
ATOM 713 C CA . GLY A 1 91 ? -17.007 0.093 3.747 1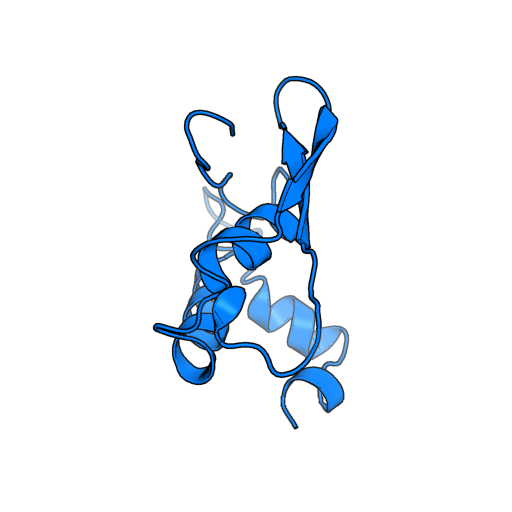.00 83.56 91 GLY A CA 1
ATOM 714 C C . GLY A 1 91 ? -16.203 1.044 4.636 1.00 83.56 91 GLY A C 1
ATOM 715 O O . GLY A 1 91 ? -16.786 1.961 5.209 1.00 83.56 91 GLY A O 1
ATOM 716 N N . ARG A 1 92 ? -14.882 0.858 4.732 1.00 81.06 92 ARG A N 1
ATOM 717 C CA . ARG A 1 92 ? -13.955 1.785 5.392 1.00 81.06 92 ARG A CA 1
ATOM 718 C C . ARG A 1 92 ? -13.207 2.600 4.347 1.00 81.06 92 ARG A C 1
ATOM 720 O O . ARG A 1 92 ? -12.894 2.073 3.281 1.00 81.06 92 ARG A O 1
ATOM 727 N N . ILE A 1 93 ? -12.959 3.868 4.657 1.00 82.69 93 ILE A N 1
ATOM 728 C CA . ILE A 1 93 ? -12.236 4.839 3.825 1.00 82.69 93 ILE A CA 1
ATOM 729 C C . ILE A 1 93 ? -11.114 5.429 4.666 1.00 82.69 93 ILE A C 1
ATOM 731 O O . ILE A 1 93 ? -11.358 5.627 5.879 1.00 82.69 93 ILE A O 1
#